Protein AF-A0A7Y2U8E8-F1 (afdb_monomer_lite)

Structure (mmCIF, N/CA/C/O backbone):
data_AF-A0A7Y2U8E8-F1
#
_entry.id   AF-A0A7Y2U8E8-F1
#
loop_
_atom_site.group_PDB
_atom_site.id
_atom_site.type_symbol
_atom_site.label_atom_id
_atom_site.label_alt_id
_atom_site.label_comp_id
_atom_site.label_asym_id
_atom_site.label_entity_id
_atom_site.label_seq_id
_atom_site.pdbx_PDB_ins_code
_atom_site.Cartn_x
_atom_site.Cartn_y
_atom_site.Cartn_z
_atom_site.occupancy
_atom_site.B_iso_or_equiv
_atom_site.auth_seq_id
_atom_site.auth_comp_id
_atom_site.auth_asym_id
_atom_site.auth_atom_id
_atom_site.pdbx_PDB_model_num
ATOM 1 N N . MET A 1 1 ? 31.711 -0.675 8.066 1.00 44.44 1 MET A N 1
ATOM 2 C CA . MET A 1 1 ? 30.232 -0.759 8.089 1.00 44.44 1 MET A CA 1
ATOM 3 C C . MET A 1 1 ? 29.806 -1.797 7.060 1.00 44.44 1 MET A C 1
ATOM 5 O O . MET A 1 1 ? 30.221 -1.679 5.917 1.00 44.44 1 MET A O 1
ATOM 9 N N . LYS A 1 2 ? 29.089 -2.859 7.455 1.00 45.66 2 LYS A N 1
ATOM 10 C CA . LYS A 1 2 ? 28.622 -3.890 6.512 1.00 45.66 2 LYS A CA 1
ATOM 11 C C . LYS A 1 2 ? 27.399 -3.343 5.775 1.00 45.66 2 LYS A C 1
ATOM 13 O O . LYS A 1 2 ? 26.340 -3.201 6.379 1.00 45.66 2 LYS A O 1
ATOM 18 N N . ILE A 1 3 ? 27.578 -2.987 4.507 1.00 53.59 3 ILE A N 1
ATOM 19 C CA . ILE A 1 3 ? 26.497 -2.591 3.602 1.00 53.59 3 ILE A CA 1
ATOM 20 C C . ILE A 1 3 ? 25.621 -3.837 3.428 1.00 53.59 3 ILE A C 1
ATOM 22 O O . ILE A 1 3 ? 26.089 -4.849 2.908 1.00 53.59 3 ILE A O 1
ATOM 26 N N . LYS A 1 4 ? 24.395 -3.817 3.963 1.00 58.00 4 LYS A N 1
ATOM 27 C CA . LYS A 1 4 ? 23.431 -4.893 3.709 1.00 58.00 4 LYS A CA 1
ATOM 28 C C . LYS A 1 4 ? 23.083 -4.856 2.216 1.00 58.00 4 LYS A C 1
ATOM 30 O O . LYS A 1 4 ? 22.829 -3.761 1.715 1.00 58.00 4 LYS A O 1
ATOM 35 N N . PRO A 1 5 ? 23.092 -5.994 1.505 1.00 57.62 5 PRO A N 1
ATOM 36 C CA . PRO A 1 5 ? 22.694 -6.015 0.106 1.00 57.62 5 PRO A CA 1
ATOM 37 C C . PRO A 1 5 ? 21.230 -5.581 -0.002 1.00 57.62 5 PRO A C 1
ATOM 39 O O . PRO A 1 5 ? 20.384 -6.055 0.757 1.00 57.62 5 PRO A O 1
ATOM 42 N N . GLU A 1 6 ? 20.939 -4.655 -0.914 1.00 68.56 6 GLU A N 1
ATOM 43 C CA . GLU A 1 6 ? 19.564 -4.287 -1.237 1.00 68.56 6 GLU A CA 1
ATOM 44 C C . GLU A 1 6 ? 18.867 -5.498 -1.867 1.00 68.56 6 GLU A C 1
ATOM 46 O O . GLU A 1 6 ? 19.164 -5.896 -2.996 1.00 68.56 6 GLU A O 1
ATOM 51 N N . GLU A 1 7 ? 17.958 -6.119 -1.118 1.00 70.94 7 GLU A N 1
ATOM 52 C CA . GLU A 1 7 ? 17.138 -7.218 -1.615 1.00 70.94 7 GLU A CA 1
ATOM 53 C C . GLU A 1 7 ? 16.168 -6.688 -2.679 1.00 70.94 7 GLU A C 1
ATOM 55 O O . GLU A 1 7 ? 15.178 -6.009 -2.393 1.00 70.94 7 GLU A O 1
ATOM 60 N N . LYS A 1 8 ? 16.459 -6.997 -3.946 1.00 74.88 8 LYS A N 1
ATOM 61 C CA . LYS A 1 8 ? 15.574 -6.678 -5.067 1.00 74.88 8 LYS A CA 1
ATOM 62 C C . LYS A 1 8 ? 14.363 -7.605 -5.028 1.00 74.88 8 LYS A C 1
ATOM 64 O O . LYS A 1 8 ? 14.454 -8.772 -5.396 1.00 74.88 8 LYS A O 1
ATOM 69 N N . THR A 1 9 ? 13.220 -7.071 -4.611 1.00 73.38 9 THR A N 1
ATOM 70 C CA . THR A 1 9 ? 11.946 -7.801 -4.625 1.00 73.38 9 THR A CA 1
ATOM 71 C C . THR A 1 9 ? 11.171 -7.452 -5.891 1.00 73.38 9 THR A C 1
ATOM 73 O O . THR A 1 9 ? 10.882 -6.283 -6.140 1.00 73.38 9 THR A O 1
ATOM 76 N N . THR A 1 10 ? 10.814 -8.460 -6.688 1.00 81.56 10 THR A N 1
ATOM 77 C CA . THR A 1 10 ? 9.905 -8.287 -7.833 1.00 81.56 10 THR A CA 1
ATOM 78 C C . THR A 1 10 ? 8.494 -8.645 -7.391 1.00 81.56 10 THR A C 1
ATOM 80 O O . THR A 1 10 ? 8.278 -9.724 -6.846 1.00 81.56 10 THR A O 1
ATOM 83 N N . ILE A 1 11 ? 7.536 -7.745 -7.610 1.00 81.19 11 ILE A N 1
ATOM 84 C CA . ILE A 1 11 ? 6.140 -7.932 -7.202 1.00 81.19 11 ILE A CA 1
ATOM 85 C C . ILE A 1 11 ? 5.266 -7.843 -8.446 1.00 81.19 11 ILE A C 1
ATOM 87 O O . ILE A 1 11 ? 5.339 -6.870 -9.197 1.00 81.19 11 ILE A O 1
ATOM 91 N N . THR A 1 12 ? 4.421 -8.846 -8.653 1.00 87.50 12 THR A N 1
ATOM 92 C CA . THR A 1 12 ? 3.378 -8.809 -9.674 1.00 87.50 12 THR A CA 1
ATOM 93 C C . THR A 1 12 ? 2.134 -8.151 -9.087 1.00 87.50 12 THR A C 1
ATOM 95 O O . THR A 1 12 ? 1.650 -8.527 -8.020 1.00 87.50 12 THR A O 1
ATOM 98 N N . LEU A 1 13 ? 1.627 -7.124 -9.766 1.00 86.19 13 LEU A N 1
ATOM 99 C CA . LEU A 1 13 ? 0.440 -6.385 -9.346 1.00 86.19 13 LEU A CA 1
ATOM 100 C C . LEU A 1 13 ? -0.641 -6.499 -10.425 1.00 86.19 13 LEU A C 1
ATOM 102 O O . LEU A 1 13 ? -0.312 -6.448 -11.613 1.00 86.19 13 LEU A O 1
ATOM 106 N N . PRO A 1 14 ? -1.928 -6.592 -10.047 1.00 94.88 14 PRO A N 1
ATOM 107 C CA . PRO A 1 14 ? -3.024 -6.425 -10.994 1.00 94.88 14 PRO A CA 1
ATOM 108 C C . PRO A 1 14 ? -2.921 -5.072 -11.708 1.00 94.88 14 PRO A C 1
ATOM 110 O O . PRO A 1 14 ? -2.588 -4.063 -11.080 1.00 94.88 14 PRO A O 1
ATOM 113 N N . SER A 1 15 ? -3.245 -5.031 -13.003 1.00 91.69 15 SER A N 1
ATOM 114 C CA . SER A 1 15 ? -3.072 -3.840 -13.853 1.00 91.69 15 SER A CA 1
ATOM 115 C C . SER A 1 15 ? -3.746 -2.592 -13.275 1.00 91.69 15 SER A C 1
ATOM 117 O O . SER A 1 15 ? -3.113 -1.544 -13.157 1.00 91.69 15 SER A O 1
ATOM 119 N N . ALA A 1 16 ? -5.000 -2.714 -12.833 1.00 93.69 16 ALA A N 1
ATOM 120 C CA . ALA A 1 16 ? -5.750 -1.616 -12.225 1.00 93.69 16 ALA A CA 1
ATOM 121 C C . ALA A 1 16 ? -5.032 -1.027 -10.997 1.00 93.69 16 ALA A C 1
ATOM 123 O O . ALA A 1 16 ? -4.926 0.191 -10.848 1.00 93.69 16 ALA A O 1
ATOM 124 N N . LEU A 1 17 ? -4.481 -1.894 -10.144 1.00 90.62 17 LEU A N 1
ATOM 125 C CA . LEU A 1 17 ? -3.781 -1.488 -8.930 1.00 90.62 17 LEU A CA 1
ATOM 126 C C . LEU A 1 17 ? -2.425 -0.849 -9.260 1.00 90.62 17 LEU A C 1
ATOM 128 O O . LEU A 1 17 ? -2.072 0.167 -8.665 1.00 90.62 17 LEU A O 1
ATOM 132 N N . TYR A 1 18 ? -1.703 -1.383 -10.248 1.00 92.19 18 TYR A N 1
ATOM 133 C CA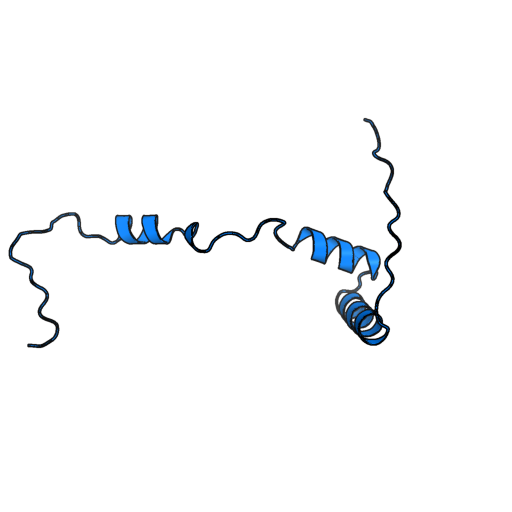 . TYR A 1 18 ? -0.465 -0.784 -10.748 1.00 92.19 18 TYR A CA 1
ATOM 134 C C . TYR A 1 18 ? -0.685 0.646 -11.260 1.00 92.19 18 TYR A C 1
ATOM 136 O O . TYR A 1 18 ? 0.024 1.562 -10.840 1.00 92.19 18 TYR A O 1
ATOM 144 N N . HIS A 1 19 ? -1.685 0.862 -12.121 1.00 93.00 19 HIS A N 1
ATOM 145 C CA . HIS A 1 19 ? -1.976 2.190 -12.667 1.00 93.00 19 HIS A CA 1
ATOM 146 C C . HIS A 1 19 ? -2.384 3.182 -11.580 1.00 93.00 19 HIS A C 1
ATOM 148 O O . HIS A 1 19 ? -1.899 4.313 -11.571 1.00 93.00 19 HIS A O 1
ATOM 154 N N . HIS A 1 20 ? -3.211 2.745 -10.631 1.00 93.75 20 HIS A N 1
ATOM 155 C CA . HIS A 1 20 ? -3.615 3.576 -9.505 1.00 93.75 20 HIS A CA 1
ATOM 156 C C . HIS A 1 20 ? -2.416 3.994 -8.638 1.00 93.75 20 HIS A C 1
ATOM 158 O O . HIS A 1 20 ? -2.245 5.179 -8.352 1.00 93.75 20 HIS A O 1
ATOM 164 N N . LEU A 1 21 ? -1.540 3.053 -8.261 1.00 90.94 21 LEU A N 1
ATOM 165 C CA . LEU A 1 21 ? -0.337 3.374 -7.484 1.00 90.94 21 LEU A CA 1
ATOM 166 C C . LEU A 1 21 ? 0.622 4.285 -8.256 1.00 90.94 21 LEU A C 1
ATOM 168 O O . LEU A 1 21 ? 1.203 5.196 -7.672 1.00 90.94 21 LEU A O 1
ATOM 172 N N . ARG A 1 22 ? 0.774 4.068 -9.567 1.00 92.19 22 ARG A N 1
ATOM 173 C CA . ARG A 1 22 ? 1.624 4.903 -10.422 1.00 92.19 22 ARG A CA 1
ATOM 174 C C . ARG A 1 22 ? 1.110 6.337 -10.508 1.00 92.19 22 ARG A C 1
ATOM 176 O O . ARG A 1 22 ? 1.908 7.261 -10.396 1.00 92.19 22 ARG A O 1
ATOM 183 N N . TYR A 1 23 ? -0.201 6.521 -10.649 1.00 94.00 23 TYR A N 1
ATOM 184 C CA . TYR A 1 23 ? -0.817 7.846 -10.621 1.00 94.00 23 TYR A CA 1
ATOM 185 C C . TYR A 1 23 ? -0.569 8.548 -9.280 1.00 94.00 23 TYR A C 1
ATOM 187 O O . TYR A 1 23 ? -0.138 9.695 -9.252 1.00 94.00 23 TYR A O 1
ATOM 195 N N . GLN A 1 24 ? -0.761 7.844 -8.160 1.00 92.19 24 GLN A N 1
ATOM 196 C CA . GLN A 1 24 ? -0.501 8.404 -6.831 1.00 92.19 24 GLN A CA 1
ATOM 197 C C . GLN A 1 24 ? 0.971 8.771 -6.607 1.00 92.19 24 GLN A C 1
ATOM 199 O O . GLN A 1 24 ? 1.246 9.802 -5.999 1.00 92.19 24 GLN A O 1
ATOM 204 N N . ALA A 1 25 ? 1.908 7.961 -7.106 1.00 92.69 25 ALA A N 1
ATOM 205 C CA . ALA A 1 25 ? 3.335 8.266 -7.039 1.00 92.69 25 ALA A CA 1
ATOM 206 C C . ALA A 1 25 ? 3.672 9.541 -7.831 1.00 92.69 25 ALA A C 1
ATOM 208 O O . ALA A 1 25 ? 4.383 10.408 -7.327 1.00 92.69 25 ALA A O 1
ATOM 209 N N . GLN A 1 26 ? 3.079 9.702 -9.021 1.00 92.50 26 GLN A N 1
ATOM 210 C CA . GLN A 1 26 ? 3.257 10.889 -9.858 1.00 92.50 26 GLN A CA 1
ATOM 211 C C . GLN A 1 26 ? 2.740 12.168 -9.183 1.00 92.50 26 GLN A C 1
ATOM 213 O O . GLN A 1 26 ? 3.411 13.190 -9.246 1.00 92.50 26 GLN A O 1
ATOM 218 N N . GLN A 1 27 ? 1.594 12.111 -8.495 1.00 93.31 27 GLN A N 1
ATOM 219 C CA . GLN A 1 27 ? 1.048 13.250 -7.735 1.00 93.31 27 GLN A CA 1
ATOM 220 C C . G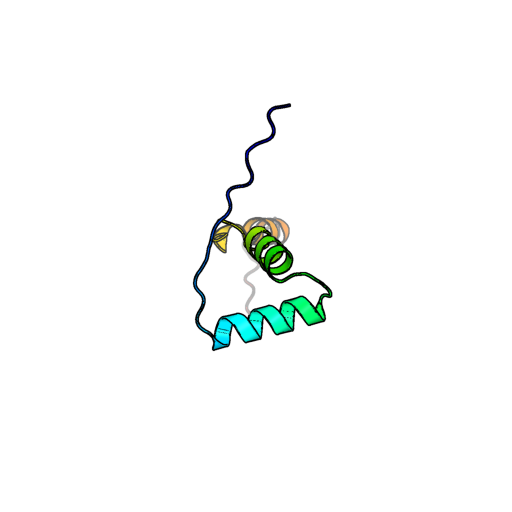LN A 1 27 ? 1.962 13.713 -6.590 1.00 93.31 27 GLN A C 1
ATOM 222 O O . GLN A 1 27 ? 1.808 14.819 -6.085 1.00 93.31 27 GLN A O 1
ATOM 227 N N . GLN A 1 28 ? 2.886 12.857 -6.152 1.00 90.19 28 GLN A N 1
ATOM 228 C CA . GLN A 1 28 ? 3.853 13.157 -5.099 1.00 90.19 28 GLN A CA 1
ATOM 229 C C . GLN A 1 28 ? 5.264 13.400 -5.648 1.00 90.19 28 GLN A C 1
ATOM 231 O O . GLN A 1 28 ? 6.190 13.518 -4.852 1.00 90.19 28 GLN A O 1
ATOM 236 N N . GLU A 1 29 ? 5.428 13.439 -6.976 1.00 92.12 29 GLU A N 1
ATOM 237 C CA . GLU A 1 29 ? 6.723 13.564 -7.662 1.00 92.12 29 GLU A CA 1
ATOM 238 C C . GLU A 1 29 ? 7.734 12.472 -7.257 1.00 92.12 29 GLU A C 1
ATOM 240 O O . GLU A 1 29 ? 8.944 12.680 -7.251 1.00 92.12 29 GLU A O 1
ATOM 245 N N . LEU A 1 30 ? 7.236 11.278 -6.916 1.00 89.62 30 LEU A N 1
ATOM 246 C CA . LEU A 1 30 ? 8.051 10.134 -6.507 1.00 89.62 30 LEU A CA 1
ATOM 247 C C . LEU A 1 30 ? 8.061 9.049 -7.578 1.00 89.62 30 LEU A C 1
ATOM 249 O O . LEU A 1 30 ? 7.085 8.843 -8.306 1.00 89.62 30 LEU A O 1
ATOM 253 N N . SER A 1 31 ? 9.140 8.268 -7.613 1.00 90.25 31 SER A N 1
ATOM 254 C CA . SER A 1 31 ? 9.118 7.015 -8.358 1.00 90.25 31 SER A CA 1
ATOM 255 C C . SER A 1 31 ? 8.188 6.001 -7.677 1.00 90.25 31 SER A C 1
ATOM 257 O O . SER A 1 31 ? 7.998 6.001 -6.458 1.00 90.25 31 SER A O 1
ATOM 259 N N . LEU A 1 32 ? 7.597 5.096 -8.464 1.00 88.06 32 LEU A N 1
ATOM 260 C CA . LEU A 1 32 ? 6.715 4.053 -7.933 1.00 88.06 32 LEU A CA 1
ATOM 261 C C . LEU A 1 32 ? 7.395 3.186 -6.846 1.00 88.06 32 LEU A C 1
ATOM 263 O O . LEU A 1 32 ? 6.755 2.946 -5.820 1.00 88.06 32 LEU A O 1
ATOM 267 N N . PRO A 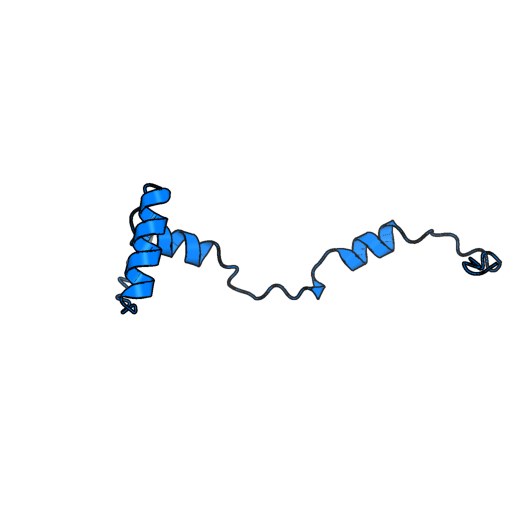1 33 ? 8.663 2.744 -6.996 1.00 86.69 33 PRO A N 1
ATOM 268 C CA . PRO A 1 33 ? 9.359 2.008 -5.940 1.00 86.69 33 PRO A CA 1
ATOM 269 C C . PRO A 1 33 ? 9.515 2.811 -4.644 1.00 86.69 33 PRO A C 1
ATOM 271 O O . PRO A 1 33 ? 9.218 2.288 -3.571 1.00 86.69 33 PRO A O 1
ATOM 274 N N . GLU A 1 34 ? 9.912 4.084 -4.723 1.00 86.19 34 GLU A N 1
ATOM 275 C CA . GLU A 1 34 ? 10.062 4.953 -3.545 1.00 86.19 34 GLU A CA 1
ATOM 276 C C . GLU A 1 34 ? 8.722 5.212 -2.855 1.00 86.19 34 GLU A C 1
ATOM 278 O O . GLU A 1 34 ? 8.626 5.184 -1.626 1.00 86.19 34 GLU A O 1
ATOM 283 N N . PHE A 1 35 ? 7.664 5.417 -3.640 1.00 88.81 35 PHE A N 1
ATOM 284 C CA . PHE A 1 35 ? 6.306 5.570 -3.135 1.00 88.81 35 PHE A CA 1
ATOM 285 C C . PHE A 1 35 ? 5.840 4.319 -2.378 1.00 88.81 35 PHE A C 1
ATOM 287 O O . PHE A 1 35 ? 5.296 4.424 -1.274 1.00 88.81 35 PHE A O 1
ATOM 294 N N . ILE A 1 36 ? 6.094 3.128 -2.933 1.00 86.06 36 ILE A N 1
ATOM 295 C CA . ILE A 1 36 ? 5.779 1.852 -2.280 1.00 86.06 36 ILE A CA 1
ATOM 296 C C . ILE A 1 36 ? 6.597 1.695 -0.997 1.00 86.06 36 ILE A C 1
ATOM 298 O O . ILE A 1 36 ? 6.019 1.377 0.041 1.00 86.06 36 ILE A O 1
ATOM 302 N N . GLN A 1 37 ? 7.905 1.962 -1.025 1.00 82.88 37 GLN A N 1
ATOM 303 C CA . GLN A 1 37 ? 8.755 1.873 0.165 1.00 82.88 37 GLN A CA 1
ATOM 304 C C . GLN A 1 37 ? 8.272 2.803 1.279 1.00 82.88 37 GLN A C 1
ATOM 306 O O . GLN A 1 37 ? 8.091 2.344 2.406 1.00 82.88 37 GLN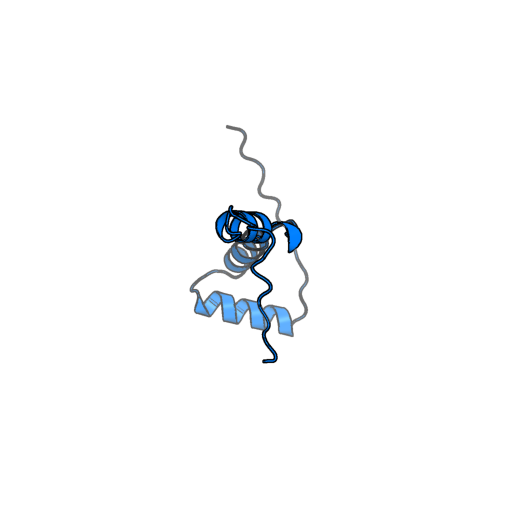 A O 1
ATOM 311 N N . LYS A 1 38 ? 7.968 4.072 0.970 1.00 83.00 38 LYS A N 1
ATOM 312 C CA . LYS A 1 38 ? 7.387 5.007 1.945 1.00 83.00 38 LYS A CA 1
ATOM 313 C C . LYS A 1 38 ? 6.072 4.476 2.503 1.00 83.00 38 LYS A C 1
ATOM 315 O O . LYS A 1 38 ? 5.896 4.446 3.713 1.00 83.00 38 LYS A O 1
ATOM 320 N N . LYS A 1 39 ? 5.155 3.996 1.659 1.00 80.69 39 LYS A N 1
ATOM 321 C CA . LYS A 1 39 ? 3.870 3.432 2.109 1.00 80.69 39 LYS A CA 1
ATOM 322 C C . LYS A 1 39 ? 4.037 2.188 2.984 1.00 80.69 39 LYS A C 1
ATOM 324 O O . LYS A 1 39 ? 3.275 2.031 3.932 1.00 80.69 39 LYS A O 1
ATOM 329 N N . VAL A 1 40 ? 4.998 1.315 2.685 1.00 75.19 40 VAL A N 1
ATOM 330 C CA . VAL A 1 40 ? 5.292 0.116 3.486 1.00 75.19 40 VAL A CA 1
ATOM 331 C C . VAL A 1 40 ? 5.919 0.496 4.826 1.00 75.19 40 VAL A C 1
ATOM 333 O O . VAL A 1 40 ? 5.503 -0.037 5.847 1.00 75.19 40 VAL A O 1
ATOM 336 N N . GLN A 1 41 ? 6.847 1.455 4.847 1.00 70.88 41 GLN A N 1
ATOM 337 C CA . GLN A 1 41 ? 7.451 1.976 6.080 1.00 70.88 41 GLN A CA 1
ATOM 338 C C . GLN A 1 41 ? 6.439 2.731 6.957 1.00 70.88 41 GLN A C 1
ATOM 340 O O . GLN A 1 41 ? 6.507 2.658 8.180 1.00 70.88 41 GLN A O 1
ATOM 345 N N . LEU A 1 42 ? 5.486 3.437 6.337 1.00 63.69 42 LEU A N 1
ATOM 346 C CA . LEU A 1 42 ? 4.415 4.168 7.020 1.00 63.69 42 LEU A CA 1
ATOM 347 C C . LEU A 1 42 ? 3.302 3.260 7.550 1.00 63.69 42 LEU A C 1
ATOM 349 O O . LEU A 1 42 ? 2.498 3.705 8.369 1.00 63.69 42 LEU A O 1
ATOM 353 N N . ARG A 1 43 ? 3.218 2.003 7.098 1.00 60.81 43 ARG A N 1
ATOM 354 C CA . ARG A 1 43 ? 2.318 1.038 7.727 1.00 60.81 43 ARG A CA 1
ATOM 355 C C . ARG A 1 43 ? 2.963 0.581 9.033 1.00 60.81 43 ARG A C 1
ATOM 357 O O . ARG A 1 43 ? 4.020 -0.046 8.981 1.00 60.81 43 ARG A O 1
ATOM 364 N N . PRO A 1 44 ? 2.347 0.841 10.199 1.00 54.81 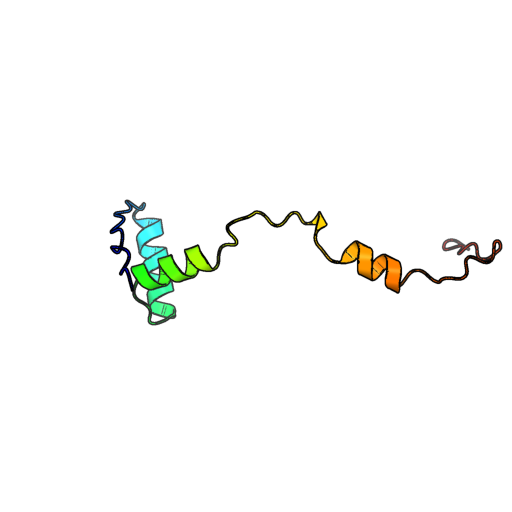44 PRO A N 1
ATOM 365 C CA . PRO A 1 44 ? 2.827 0.240 11.429 1.00 54.81 44 PRO A CA 1
ATOM 366 C C . PRO A 1 44 ? 2.796 -1.279 11.245 1.00 54.81 44 PRO A C 1
ATOM 368 O O . PRO A 1 44 ? 1.759 -1.867 10.944 1.00 54.81 44 PRO A O 1
ATOM 371 N N . SER A 1 45 ? 3.955 -1.918 11.404 1.00 58.22 45 SER A N 1
ATOM 372 C CA . SER A 1 45 ? 4.142 -3.369 11.264 1.00 58.22 45 SER A CA 1
ATOM 373 C C . SER A 1 45 ? 3.387 -4.185 12.317 1.00 58.22 45 SER A C 1
ATOM 375 O O . SER A 1 45 ? 3.435 -5.413 12.314 1.00 58.22 45 SER A O 1
ATOM 377 N N . LYS A 1 46 ? 2.682 -3.512 13.228 1.00 56.88 46 LYS A N 1
ATOM 378 C CA . LYS A 1 46 ? 1.866 -4.104 14.275 1.00 56.88 46 LYS A CA 1
ATOM 379 C C . LYS A 1 46 ? 0.491 -3.441 14.240 1.00 56.88 46 LYS A C 1
ATOM 381 O O . LYS A 1 46 ? 0.439 -2.211 14.233 1.00 56.88 46 LYS A O 1
ATOM 386 N N . PRO A 1 47 ? -0.612 -4.208 14.256 1.00 59.09 47 PRO A N 1
ATOM 387 C CA . PRO A 1 47 ? -1.899 -3.645 14.621 1.00 59.09 47 PRO A CA 1
ATOM 388 C C . PRO A 1 47 ? -1.745 -3.118 16.046 1.00 59.09 47 PRO A C 1
ATOM 390 O O . PRO A 1 47 ? -1.604 -3.900 16.983 1.00 59.09 47 PRO A O 1
ATOM 393 N N . THR A 1 48 ? -1.675 -1.801 16.216 1.00 54.50 48 THR A N 1
ATOM 394 C CA . THR A 1 48 ? -1.721 -1.193 17.541 1.00 54.50 48 THR A CA 1
ATOM 395 C C . THR A 1 48 ? -3.097 -1.537 18.103 1.00 54.50 48 THR A C 1
ATOM 397 O O . THR A 1 48 ? -4.099 -1.092 17.536 1.00 54.50 48 THR A O 1
ATOM 400 N N . PRO A 1 49 ? -3.209 -2.371 19.151 1.00 58.56 49 PRO A N 1
ATOM 401 C CA . PRO A 1 49 ? -4.510 -2.635 19.730 1.00 58.56 49 PRO A CA 1
ATOM 402 C C . PRO A 1 49 ? -5.037 -1.306 20.271 1.00 58.56 49 PRO A C 1
ATOM 404 O O . PRO A 1 49 ? -4.331 -0.608 20.999 1.00 58.56 49 PRO A O 1
ATOM 407 N N . LEU A 1 50 ? -6.283 -0.964 19.938 1.00 55.09 50 LEU A N 1
ATOM 408 C CA . LEU A 1 50 ? -6.985 0.236 20.424 1.00 55.09 50 LEU A CA 1
ATOM 409 C C . LEU A 1 50 ? -6.942 0.373 21.965 1.00 55.09 50 LEU A C 1
ATOM 411 O O . LEU A 1 50 ? -7.125 1.458 22.505 1.00 55.09 50 LEU A O 1
ATOM 415 N N . ALA A 1 51 ? -6.627 -0.719 22.669 1.00 55.78 51 ALA A N 1
ATOM 416 C CA . ALA A 1 51 ? -6.371 -0.785 24.103 1.00 55.78 51 ALA A CA 1
ATOM 417 C C . ALA A 1 51 ? -5.114 -0.027 24.590 1.00 55.78 51 ALA A C 1
ATOM 419 O O . ALA A 1 51 ? -4.968 0.172 25.792 1.00 55.78 51 ALA A O 1
ATOM 420 N N . GLN A 1 52 ? -4.204 0.386 23.699 1.00 55.22 52 GLN A N 1
ATOM 421 C CA . GLN A 1 52 ? -3.017 1.189 24.043 1.00 55.22 52 GLN A CA 1
ATOM 422 C C . GLN A 1 52 ? -3.245 2.701 23.912 1.00 55.22 52 GLN A C 1
ATOM 424 O O . GLN A 1 52 ? -2.314 3.483 24.096 1.00 55.22 52 GLN A O 1
ATOM 429 N N . LEU A 1 53 ? -4.472 3.135 23.607 1.00 57.72 53 LEU A N 1
ATOM 430 C CA . LEU A 1 53 ? -4.821 4.546 23.709 1.00 57.72 53 LEU A CA 1
ATOM 431 C C . LEU A 1 53 ? -4.747 4.990 25.180 1.00 57.72 53 LEU A C 1
ATOM 433 O O . LEU A 1 53 ? -5.153 4.237 26.072 1.00 57.72 53 LEU A O 1
ATOM 437 N N . PRO A 1 54 ? -4.303 6.227 25.462 1.00 59.81 54 PRO A N 1
ATOM 438 C CA . PRO A 1 54 ? -4.158 6.762 26.814 1.00 59.81 54 PRO A CA 1
ATOM 439 C C . PRO A 1 54 ? -5.513 7.023 27.491 1.00 59.81 54 PRO A C 1
ATOM 441 O O . PRO A 1 54 ? -5.588 7.806 28.424 1.00 59.81 54 PRO A O 1
ATOM 444 N N . LEU A 1 55 ? -6.594 6.357 27.077 1.00 61.03 55 LEU A N 1
ATOM 445 C CA . LEU A 1 55 ? -7.906 6.410 27.720 1.00 61.03 55 LEU A CA 1
ATOM 446 C C . LEU A 1 55 ? -7.797 6.098 29.212 1.00 61.03 55 LEU A C 1
ATOM 448 O O . LEU A 1 55 ? -8.385 6.798 30.024 1.00 61.03 55 LEU A O 1
ATOM 452 N N . LYS A 1 56 ? -6.969 5.119 29.595 1.00 60.31 56 LYS A N 1
ATOM 453 C CA . LYS A 1 56 ? -6.729 4.800 31.009 1.00 60.31 56 LYS A CA 1
ATOM 454 C C . LYS A 1 56 ? -6.060 5.957 31.766 1.00 60.31 56 LYS A C 1
ATOM 456 O O . LYS A 1 56 ? -6.374 6.174 32.929 1.00 60.31 56 LYS A O 1
ATOM 461 N N . GLN A 1 57 ? -5.175 6.707 31.105 1.00 61.16 57 GLN A N 1
ATOM 462 C CA . GLN A 1 57 ? -4.490 7.869 31.685 1.00 61.16 57 GLN A CA 1
ATOM 463 C C . GLN A 1 57 ? -5.404 9.099 31.731 1.00 61.16 57 GLN A C 1
ATOM 465 O O . GLN A 1 57 ? -5.404 9.810 32.728 1.00 61.16 57 GLN A O 1
ATOM 470 N N . ILE A 1 58 ? -6.223 9.313 30.697 1.00 60.91 58 ILE A N 1
ATOM 471 C CA . ILE A 1 58 ? -7.229 10.379 30.653 1.00 60.91 58 ILE A CA 1
ATOM 472 C C . ILE A 1 58 ? -8.262 10.142 31.750 1.00 60.91 58 ILE A C 1
ATOM 474 O O . ILE A 1 58 ? -8.469 11.033 32.559 1.00 60.91 58 ILE A O 1
ATOM 478 N N . ILE A 1 59 ? -8.820 8.930 31.858 1.00 62.88 59 ILE A N 1
ATOM 479 C CA . ILE A 1 59 ? -9.796 8.590 32.902 1.00 62.88 59 ILE A CA 1
ATOM 480 C C . ILE A 1 59 ? -9.191 8.797 34.293 1.00 62.88 59 ILE A C 1
ATOM 482 O O . ILE A 1 59 ? -9.845 9.409 35.122 1.00 62.88 59 ILE A O 1
ATOM 486 N N . GLN A 1 60 ? -7.945 8.370 34.543 1.00 60.69 60 GLN A N 1
ATOM 487 C CA . GLN A 1 60 ? -7.271 8.599 35.831 1.00 60.69 60 GLN A CA 1
ATOM 488 C C . GLN A 1 60 ? -7.006 10.084 36.129 1.00 60.69 60 GLN A C 1
ATOM 490 O O . GLN A 1 60 ? -7.077 10.493 37.287 1.00 60.69 60 GLN A O 1
ATOM 495 N N . ALA A 1 61 ? -6.697 10.886 35.107 1.00 59.50 61 ALA A N 1
ATOM 496 C CA . ALA A 1 61 ? -6.475 12.323 35.246 1.00 59.50 61 ALA A CA 1
ATOM 497 C C . ALA A 1 61 ? -7.784 13.103 35.442 1.00 59.50 61 ALA A C 1
ATOM 499 O O . ALA A 1 61 ? -7.792 14.116 36.137 1.00 59.50 61 ALA A O 1
ATOM 500 N N . THR A 1 62 ? -8.884 12.632 34.850 1.00 58.09 62 THR A N 1
ATOM 501 C CA . THR A 1 62 ? -10.197 13.285 34.921 1.00 58.09 62 THR A CA 1
ATOM 502 C C . THR A 1 62 ? -11.097 12.724 36.017 1.00 58.09 62 THR A C 1
ATOM 504 O O . THR A 1 62 ? -12.132 13.322 36.294 1.00 58.09 62 THR A O 1
ATOM 507 N N . THR A 1 63 ? -10.752 11.599 36.657 1.00 58.78 63 THR A N 1
ATOM 508 C CA . THR A 1 63 ? -11.493 11.113 37.827 1.00 58.78 63 THR A CA 1
ATOM 509 C C . THR A 1 63 ? -11.247 12.032 39.025 1.00 58.78 63 THR A C 1
ATOM 511 O O . THR A 1 63 ? -10.102 12.148 39.475 1.00 58.78 63 THR A O 1
ATOM 514 N N . PRO A 1 64 ? -12.292 12.671 39.580 1.00 55.72 64 PRO A N 1
ATOM 515 C CA . PRO A 1 64 ? -12.152 13.485 40.778 1.00 55.72 64 PRO A CA 1
ATOM 516 C C . PRO A 1 64 ? -11.707 12.600 41.953 1.00 55.72 64 PRO A C 1
ATOM 518 O O . PRO A 1 64 ? -12.299 11.558 42.223 1.00 55.72 64 PRO A O 1
ATOM 521 N N . LYS A 1 65 ? -10.648 13.011 42.664 1.00 60.09 65 LYS A N 1
ATOM 522 C CA . LYS A 1 65 ? -10.047 12.268 43.795 1.00 60.09 65 LYS A CA 1
ATOM 523 C C . LYS A 1 65 ? -10.897 12.252 45.074 1.00 60.09 65 LYS A C 1
ATOM 525 O O . LYS A 1 65 ? -10.472 11.705 46.086 1.00 60.09 65 LYS A O 1
ATOM 530 N N . THR A 1 66 ? -12.085 12.832 45.043 1.00 53.59 66 THR A N 1
ATOM 531 C CA . THR A 1 66 ? -12.979 12.981 46.191 1.00 53.59 66 THR A CA 1
ATOM 532 C C . THR A 1 66 ? -14.347 12.424 45.829 1.00 53.59 66 THR A C 1
ATOM 534 O O . THR A 1 66 ? -15.284 13.158 45.533 1.00 53.59 66 THR A O 1
ATOM 537 N N . ALA A 1 67 ? -14.470 11.098 45.869 1.00 50.28 67 ALA A N 1
ATOM 538 C CA . ALA A 1 67 ? -15.769 10.467 46.050 1.00 50.28 67 ALA A CA 1
ATOM 539 C C . ALA A 1 67 ? -16.198 10.704 47.507 1.00 50.28 67 ALA A C 1
ATOM 541 O O . ALA A 1 67 ? -15.975 9.869 48.381 1.00 50.28 67 ALA A O 1
ATOM 542 N N . ALA A 1 68 ? -16.748 11.887 47.786 1.00 54.59 68 ALA A N 1
ATOM 543 C CA . ALA A 1 68 ? -17.606 12.048 48.949 1.00 54.59 68 ALA A CA 1
ATOM 544 C C . ALA A 1 68 ? -18.837 11.144 48.727 1.00 54.59 68 ALA A C 1
ATOM 546 O O . ALA A 1 68 ? -19.378 11.145 47.618 1.00 54.59 68 ALA A O 1
ATOM 547 N N . PRO A 1 69 ? -19.271 10.357 49.726 1.00 55.91 69 PRO A N 1
ATOM 548 C CA . PRO A 1 69 ? -20.260 9.292 49.537 1.00 55.91 69 PRO A CA 1
ATOM 549 C C . PRO A 1 69 ? -21.669 9.773 49.138 1.00 55.91 69 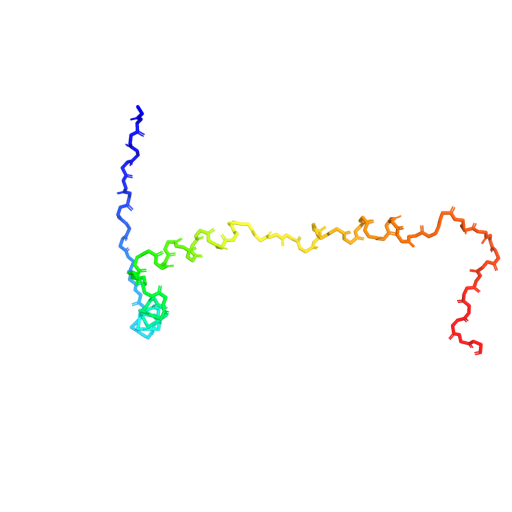PRO A C 1
ATOM 551 O O . PRO A 1 69 ? -22.500 8.936 48.805 1.00 55.91 69 PRO A O 1
ATOM 554 N N . ASP A 1 70 ? -21.925 11.086 49.105 1.00 53.41 70 ASP A N 1
ATOM 555 C CA . ASP A 1 70 ? -23.254 11.666 48.853 1.00 53.41 70 ASP A CA 1
ATOM 556 C C . ASP A 1 70 ? -23.420 12.394 47.511 1.00 53.41 70 ASP A C 1
ATOM 558 O O . ASP A 1 70 ? -24.483 12.944 47.237 1.00 53.41 70 ASP A O 1
ATOM 562 N N . SER A 1 71 ? -22.424 12.394 46.621 1.00 54.09 71 SER A N 1
ATOM 563 C CA . SER A 1 71 ? -22.597 13.014 45.297 1.00 54.09 71 SER A CA 1
ATOM 564 C C . SER A 1 71 ? -23.119 12.005 44.270 1.00 54.09 71 SER A C 1
ATOM 566 O O . SER A 1 71 ? -22.429 11.616 43.327 1.00 54.09 71 SER A O 1
ATOM 568 N N . ARG A 1 72 ? -24.358 11.541 44.470 1.00 60.41 72 ARG A N 1
ATOM 569 C CA . ARG A 1 72 ? -25.132 10.902 43.400 1.00 60.41 72 ARG A CA 1
ATOM 570 C C . ARG A 1 72 ? -25.490 11.985 42.381 1.00 60.41 72 ARG A C 1
ATOM 572 O O . ARG A 1 72 ? -26.286 12.873 42.658 1.00 60.41 72 ARG A O 1
ATOM 579 N N . LEU A 1 73 ? -24.856 11.929 41.214 1.00 61.03 73 LEU A N 1
ATOM 580 C CA . LEU A 1 73 ? -25.275 12.695 40.046 1.00 61.03 73 LEU A CA 1
ATOM 581 C C . LEU A 1 73 ? -26.570 12.077 39.505 1.00 61.03 73 LEU A C 1
ATOM 583 O O . LEU A 1 73 ? -26.531 11.104 38.751 1.00 61.03 73 LEU A O 1
ATOM 587 N N . ASP A 1 74 ? -27.707 12.631 39.918 1.00 59.19 74 ASP A N 1
ATOM 588 C CA . ASP A 1 74 ? -28.996 12.349 39.294 1.00 59.19 74 ASP A CA 1
ATOM 589 C C . ASP A 1 74 ? -29.095 13.132 37.979 1.00 59.19 74 ASP A C 1
ATOM 591 O O . ASP A 1 74 ? -29.217 14.354 37.954 1.00 59.19 74 ASP A O 1
ATOM 595 N N . PHE A 1 75 ? -29.002 12.409 36.863 1.00 56.03 75 PHE A N 1
ATOM 596 C CA . PHE A 1 75 ? -29.144 12.957 35.508 1.00 56.03 75 PHE A CA 1
ATOM 597 C C . PHE A 1 75 ? -30.599 12.960 35.007 1.00 56.03 75 PHE A C 1
ATOM 599 O O . PHE A 1 75 ? -30.846 13.319 33.858 1.00 56.03 75 PHE A O 1
ATOM 606 N N . PHE A 1 76 ? -31.547 12.529 35.842 1.00 56.03 76 PHE A N 1
ATOM 607 C CA . PHE A 1 76 ? -32.962 12.369 35.488 1.00 56.03 76 PHE A CA 1
ATOM 608 C C . PHE A 1 76 ? -33.914 12.945 36.545 1.00 56.03 76 PHE A C 1
ATOM 610 O O . PHE A 1 76 ? -35.031 12.450 36.696 1.00 56.03 76 PHE A O 1
ATOM 617 N N . SER A 1 77 ? -33.466 13.965 37.280 1.00 50.91 77 SER A N 1
ATOM 618 C CA . SER A 1 77 ? -34.360 14.840 38.046 1.00 50.91 77 SER A CA 1
ATOM 619 C C . SER A 1 77 ? -35.169 15.739 37.117 1.00 50.91 77 SER A C 1
ATOM 621 O O . SER A 1 77 ? -34.566 16.260 36.149 1.00 50.91 77 SER A O 1
#

Sequence (77 aa):
MKIKPEEKTTITLPSALYHHLRYQAQQQELSLPEFIQKKVQLRPSKPTPLAQLPLKQIIQATTPKTAAPDSRLDFFS

Foldseek 3Di:
DDDDDDPDDDDDDDPVVVVVLCVVCVVVVHDSVVSVVVVVVPPDPDPPPPVPPCPVVVCVVPDDPDPPVPPDPDPPD

Radius of gyration: 25.28 Å; chains: 1; bounding box: 65×24×63 Å

Secondary structure (DSSP, 8-state):
--------------HHHHHHHHHHHHHTT--HHHHHHHHHHHS-SS---GGGSTHHHHHHHHS-S---TT----S--

pLDDT: mean 70.73, std 15.87, range [44.44, 94.88]